Protein AF-A0A7Y3I1D1-F1 (afdb_monomer)

Sequence (50 aa):
MKIGGRIIDLAHPPYIIAELGVNHDGAPARASRLVDAAAAAGCDAIKLQL

Structure (mmCIF, N/CA/C/O backbone):
data_AF-A0A7Y3I1D1-F1
#
_entry.id   AF-A0A7Y3I1D1-F1
#
loop_
_atom_site.group_PDB
_atom_site.id
_atom_site.type_symbol
_atom_site.label_atom_id
_atom_site.label_alt_id
_atom_site.label_comp_id
_atom_site.label_asym_id
_atom_site.label_entity_id
_atom_site.label_seq_id
_atom_site.pdbx_PDB_ins_code
_atom_site.Cartn_x
_atom_site.Cartn_y
_atom_site.Cartn_z
_atom_site.occupancy
_atom_site.B_iso_or_equiv
_atom_site.auth_seq_id
_atom_site.auth_comp_id
_atom_site.auth_asym_id
_atom_site.auth_atom_id
_atom_site.pdbx_PDB_model_num
ATOM 1 N N . MET A 1 1 ? 16.577 -3.257 -3.871 1.00 95.06 1 MET A N 1
ATOM 2 C CA . MET A 1 1 ? 15.949 -3.311 -2.523 1.00 95.06 1 MET A CA 1
ATOM 3 C C . MET A 1 1 ? 14.877 -4.398 -2.525 1.00 95.06 1 MET A C 1
ATOM 5 O O . MET A 1 1 ? 14.467 -4.810 -3.603 1.00 95.06 1 MET A O 1
ATOM 9 N N . LYS A 1 2 ? 14.429 -4.886 -1.363 1.00 97.06 2 LYS A N 1
ATOM 10 C CA . LYS A 1 2 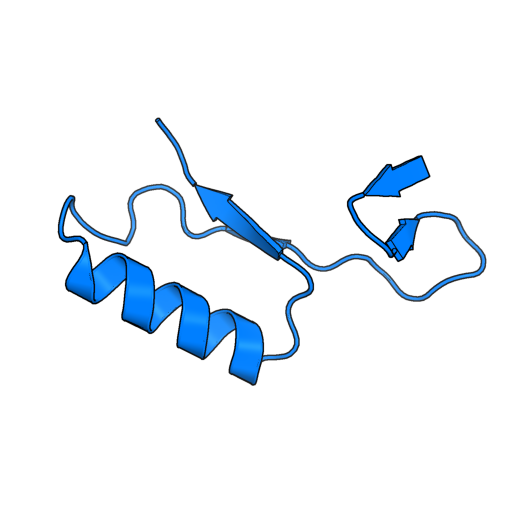? 13.298 -5.820 -1.260 1.00 97.06 2 LYS A CA 1
ATOM 11 C C . LYS A 1 2 ? 12.343 -5.363 -0.157 1.00 97.06 2 LYS A C 1
ATOM 13 O O . LYS A 1 2 ? 12.802 -5.071 0.943 1.00 97.06 2 LYS A O 1
ATOM 18 N N . ILE A 1 3 ? 11.045 -5.310 -0.455 1.00 97.19 3 ILE A N 1
ATOM 19 C CA . ILE A 1 3 ? 9.969 -5.067 0.519 1.00 97.19 3 ILE A CA 1
ATOM 20 C C . ILE A 1 3 ? 9.016 -6.261 0.449 1.00 97.19 3 ILE A C 1
ATOM 22 O O . ILE A 1 3 ? 8.506 -6.592 -0.622 1.00 97.19 3 ILE A O 1
ATOM 26 N N . GLY A 1 4 ? 8.810 -6.949 1.576 1.00 93.38 4 GLY A N 1
ATOM 27 C CA . GLY A 1 4 ? 8.043 -8.196 1.607 1.00 93.38 4 GLY A CA 1
ATOM 28 C C . GLY A 1 4 ? 8.589 -9.2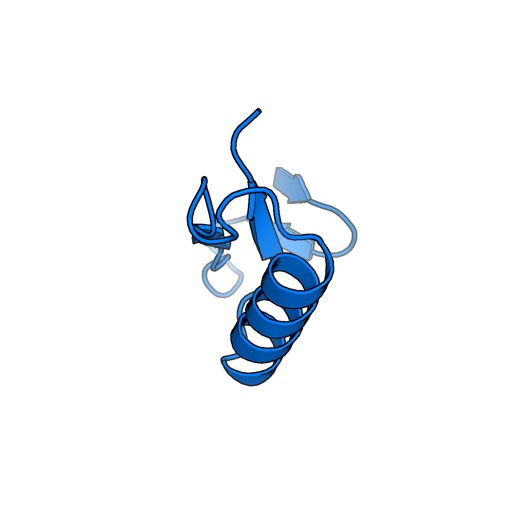19 0.602 1.00 93.38 4 GLY A C 1
ATOM 29 O O . GLY A 1 4 ? 9.776 -9.545 0.615 1.00 93.38 4 GLY A O 1
ATOM 30 N N . GLY A 1 5 ? 7.727 -9.712 -0.290 1.00 93.75 5 GLY A N 1
ATOM 31 C CA . GLY A 1 5 ? 8.097 -10.631 -1.372 1.00 93.75 5 GLY A CA 1
ATOM 32 C C . GLY A 1 5 ? 8.617 -9.968 -2.655 1.00 93.75 5 GLY A C 1
ATOM 33 O O . GLY A 1 5 ? 9.069 -10.687 -3.542 1.00 93.75 5 GLY A O 1
ATOM 34 N N . ARG A 1 6 ? 8.578 -8.633 -2.778 1.00 96.19 6 ARG A N 1
ATOM 35 C CA . ARG A 1 6 ? 8.784 -7.924 -4.051 1.00 96.19 6 ARG A CA 1
ATOM 36 C C . ARG A 1 6 ? 10.159 -7.257 -4.132 1.00 96.19 6 ARG A C 1
ATOM 38 O O . ARG A 1 6 ? 10.584 -6.560 -3.206 1.00 96.19 6 ARG A O 1
ATOM 45 N N . ILE A 1 7 ? 10.858 -7.489 -5.243 1.00 97.81 7 ILE A N 1
ATOM 46 C CA . ILE A 1 7 ? 12.134 -6.839 -5.573 1.00 97.81 7 ILE A CA 1
ATOM 47 C C . ILE A 1 7 ? 11.844 -5.463 -6.181 1.00 97.81 7 ILE A C 1
ATOM 49 O O . ILE A 1 7 ? 10.910 -5.312 -6.962 1.00 97.81 7 ILE A O 1
ATOM 53 N N . ILE A 1 8 ? 12.639 -4.466 -5.791 1.00 98.00 8 ILE A N 1
ATOM 54 C CA . ILE A 1 8 ? 12.565 -3.087 -6.280 1.00 98.00 8 ILE A CA 1
ATOM 55 C C . ILE A 1 8 ? 13.944 -2.717 -6.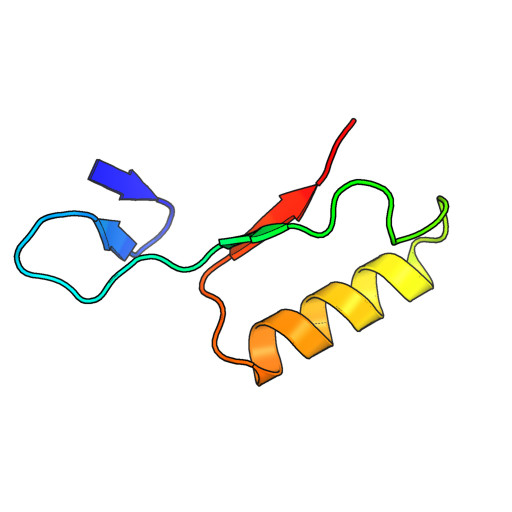827 1.00 98.00 8 ILE A C 1
ATOM 57 O O . ILE A 1 8 ? 14.900 -2.536 -6.058 1.00 98.00 8 ILE A O 1
ATOM 61 N N . ASP A 1 9 ? 14.034 -2.645 -8.149 1.00 98.00 9 ASP A N 1
ATOM 62 C CA . ASP A 1 9 ? 15.207 -2.259 -8.931 1.00 98.00 9 ASP A CA 1
ATOM 63 C C . ASP A 1 9 ? 14.762 -1.724 -10.309 1.00 98.00 9 ASP A C 1
ATOM 65 O O . ASP A 1 9 ? 13.572 -1.536 -10.553 1.00 98.00 9 ASP A O 1
ATOM 69 N N . LEU A 1 10 ? 15.717 -1.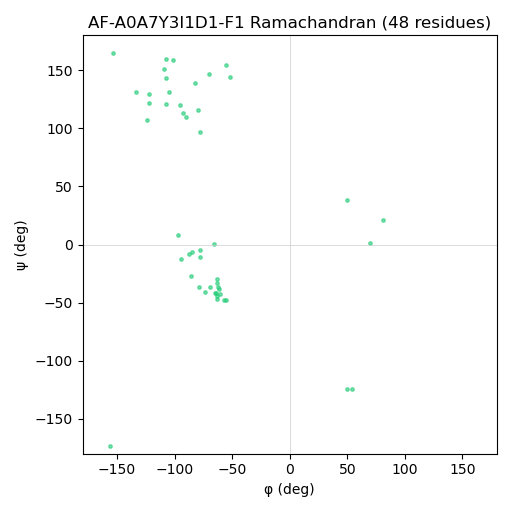455 -11.202 1.00 98.19 10 LEU A N 1
ATOM 70 C CA . LEU A 1 10 ? 15.447 -0.913 -12.539 1.00 98.19 10 LEU A CA 1
ATOM 71 C C . LEU A 1 10 ? 14.931 -1.954 -13.551 1.00 98.19 10 LEU A C 1
ATOM 73 O O . LEU A 1 10 ? 14.523 -1.571 -14.644 1.00 98.19 10 LEU A O 1
ATOM 77 N N . ALA A 1 11 ? 14.977 -3.249 -13.228 1.00 98.25 11 ALA A N 1
ATOM 78 C CA . ALA A 1 11 ? 14.551 -4.334 -14.112 1.00 98.25 11 ALA A CA 1
ATOM 79 C C . ALA A 1 11 ? 13.095 -4.776 -13.872 1.00 98.25 11 ALA A C 1
ATOM 81 O O . ALA A 1 11 ? 12.540 -5.515 -14.685 1.00 98.25 11 ALA A O 1
ATOM 82 N N . HIS A 1 12 ? 12.469 -4.338 -12.778 1.00 97.12 12 HIS A N 1
ATOM 83 C CA . HIS A 1 12 ? 11.089 -4.670 -12.423 1.00 97.12 12 HIS A CA 1
ATOM 84 C C . HIS A 1 12 ? 10.145 -3.470 -12.621 1.00 97.12 12 HIS A C 1
ATOM 86 O O . HIS A 1 12 ? 10.599 -2.323 -12.640 1.00 97.12 12 HIS A O 1
ATOM 92 N N . PRO A 1 13 ? 8.821 -3.699 -12.752 1.00 96.94 13 PRO A N 1
ATOM 93 C CA . PRO A 1 13 ? 7.847 -2.613 -12.7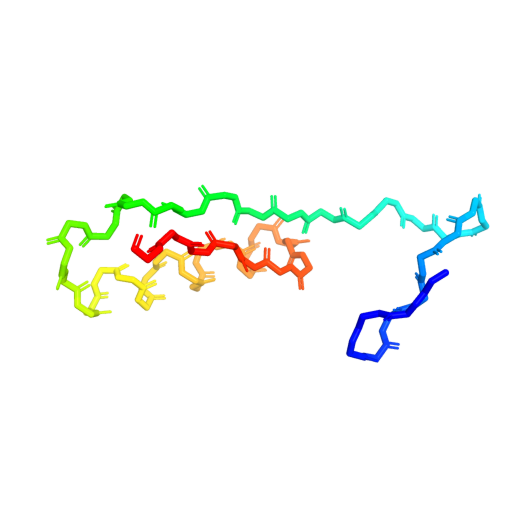87 1.00 96.94 13 PRO A CA 1
ATOM 94 C C . PRO A 1 13 ? 7.945 -1.704 -11.553 1.00 96.94 13 PRO A C 1
ATOM 96 O O . PRO A 1 13 ? 8.341 -2.176 -10.481 1.00 96.94 13 PRO A O 1
ATOM 99 N N . PRO A 1 14 ? 7.528 -0.428 -11.664 1.00 97.06 14 PRO A N 1
ATOM 100 C CA . PRO A 1 14 ? 7.494 0.479 -10.525 1.00 97.06 14 PRO A CA 1
ATOM 101 C C . PRO A 1 14 ? 6.746 -0.113 -9.327 1.00 97.06 14 PRO A C 1
ATOM 103 O O . PRO A 1 14 ? 5.734 -0.802 -9.477 1.00 97.06 14 PRO A O 1
ATOM 106 N N . TYR A 1 15 ? 7.241 0.198 -8.130 1.00 97.88 15 TYR A N 1
ATOM 107 C CA . TYR A 1 15 ? 6.580 -0.148 -6.879 1.00 97.88 15 TYR A CA 1
ATOM 108 C C . TYR A 1 15 ? 5.642 0.987 -6.465 1.00 97.88 15 TYR A C 1
ATOM 110 O O . TYR A 1 15 ? 6.099 2.072 -6.103 1.00 97.88 15 TYR A O 1
ATOM 118 N N . ILE A 1 16 ? 4.335 0.751 -6.540 1.00 98.06 16 ILE A N 1
ATOM 119 C CA . ILE A 1 16 ? 3.297 1.755 -6.317 1.00 98.06 16 ILE A CA 1
ATOM 120 C C . ILE A 1 16 ? 2.817 1.685 -4.868 1.00 98.06 16 ILE A C 1
ATOM 122 O O . ILE A 1 16 ? 2.275 0.674 -4.419 1.00 98.06 16 ILE A O 1
ATOM 126 N N . ILE A 1 17 ? 2.974 2.795 -4.146 1.00 98.00 17 ILE A N 1
ATOM 127 C CA . ILE A 1 17 ? 2.485 2.958 -2.775 1.00 98.00 17 ILE A CA 1
ATOM 128 C C . ILE A 1 17 ? 1.287 3.906 -2.792 1.00 98.00 17 ILE A C 1
ATOM 130 O O . ILE A 1 17 ? 1.420 5.062 -3.190 1.00 98.00 17 ILE A O 1
ATOM 134 N N . ALA A 1 18 ? 0.134 3.438 -2.316 1.00 97.94 18 ALA A N 1
ATOM 135 C CA . ALA A 1 18 ? -1.015 4.292 -2.048 1.00 97.94 18 ALA A CA 1
ATOM 136 C C . ALA A 1 18 ? -0.835 5.016 -0.705 1.00 97.94 18 ALA A C 1
ATOM 138 O O . ALA A 1 18 ? -0.798 4.396 0.363 1.00 97.94 18 ALA A O 1
ATOM 139 N N . GLU A 1 19 ? -0.735 6.343 -0.751 1.00 96.69 19 GLU A N 1
ATOM 140 C CA . GLU A 1 19 ? -0.638 7.178 0.447 1.00 96.69 19 GLU A CA 1
ATOM 141 C C . GLU A 1 19 ? -2.022 7.346 1.088 1.00 96.69 19 GLU A C 1
ATOM 143 O O . GLU A 1 19 ? -2.817 8.194 0.681 1.00 96.69 19 GLU A O 1
ATOM 148 N N . LEU A 1 20 ? -2.323 6.528 2.102 1.00 94.88 20 LEU A N 1
ATOM 149 C CA . LEU A 1 20 ? -3.548 6.668 2.894 1.00 94.88 20 LEU A CA 1
ATOM 150 C C . LEU A 1 20 ? -3.407 7.786 3.929 1.00 94.88 20 LEU A C 1
ATOM 152 O O . LEU A 1 20 ? -4.380 8.486 4.202 1.00 94.88 20 LEU A O 1
ATOM 156 N N . GLY A 1 21 ? -2.216 7.941 4.516 1.00 93.12 21 GLY A N 1
ATOM 157 C CA . GLY A 1 21 ? -1.949 8.942 5.548 1.00 93.12 21 GLY A CA 1
ATOM 158 C C . GLY A 1 21 ? -3.001 8.915 6.662 1.00 93.12 21 GLY A C 1
ATOM 159 O O . GLY A 1 21 ? -3.268 7.863 7.247 1.00 93.12 21 GLY A O 1
ATOM 160 N N . VAL A 1 22 ? -3.631 10.065 6.905 1.00 92.94 22 VAL A N 1
ATOM 161 C CA . VAL A 1 22 ? -4.714 10.241 7.889 1.00 92.94 22 VAL A CA 1
ATOM 162 C C . VAL A 1 22 ? -6.121 10.181 7.282 1.00 92.94 22 VAL A C 1
ATOM 164 O O . VAL A 1 22 ? -7.097 10.374 7.996 1.00 92.94 22 VAL A O 1
ATOM 167 N N . ASN A 1 23 ? -6.273 9.828 5.998 1.00 92.25 23 ASN A N 1
ATOM 168 C CA . ASN A 1 23 ? -7.565 9.837 5.285 1.00 92.25 23 ASN A CA 1
ATOM 169 C C . ASN A 1 23 ? -8.593 8.822 5.818 1.00 92.25 23 ASN A C 1
ATOM 171 O O . ASN A 1 23 ? -9.696 8.713 5.277 1.00 92.25 23 ASN A O 1
ATOM 175 N N . HIS A 1 24 ? -8.243 8.050 6.847 1.00 91.50 24 HIS A N 1
AT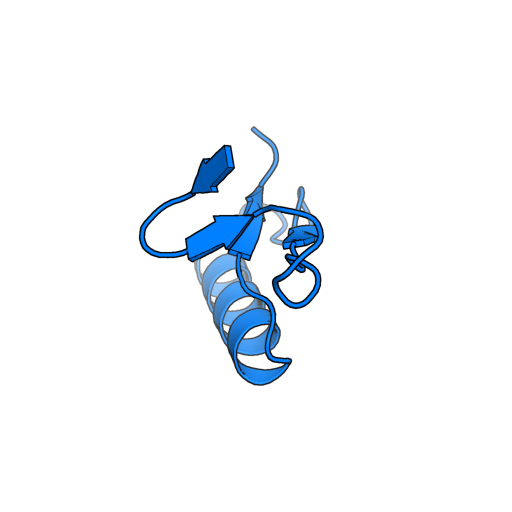OM 176 C CA . HIS A 1 24 ? -9.146 7.165 7.569 1.00 91.50 24 HIS A CA 1
ATOM 177 C C . HIS A 1 24 ? -9.874 7.864 8.733 1.00 91.50 24 HIS A C 1
ATOM 179 O O . HIS A 1 24 ? -10.783 7.258 9.295 1.00 91.50 24 HIS A O 1
ATOM 185 N N . ASP A 1 25 ? -9.517 9.110 9.073 1.00 91.75 25 ASP A N 1
ATOM 186 C CA . ASP A 1 25 ? -10.118 9.930 10.141 1.00 91.75 25 ASP A CA 1
ATOM 187 C C . ASP A 1 25 ? -10.230 9.187 11.488 1.00 91.75 25 ASP A C 1
ATOM 189 O O . ASP A 1 25 ? -11.240 9.262 12.184 1.00 91.75 25 ASP A O 1
ATOM 193 N N . GLY A 1 26 ? -9.217 8.380 11.824 1.00 90.75 26 GLY A N 1
ATOM 194 C CA . GLY A 1 26 ? -9.196 7.556 13.038 1.00 90.75 26 GLY A CA 1
ATOM 195 C C . GLY A 1 26 ? -10.185 6.380 13.051 1.00 90.75 26 GLY A C 1
ATOM 196 O O . GLY A 1 26 ? -10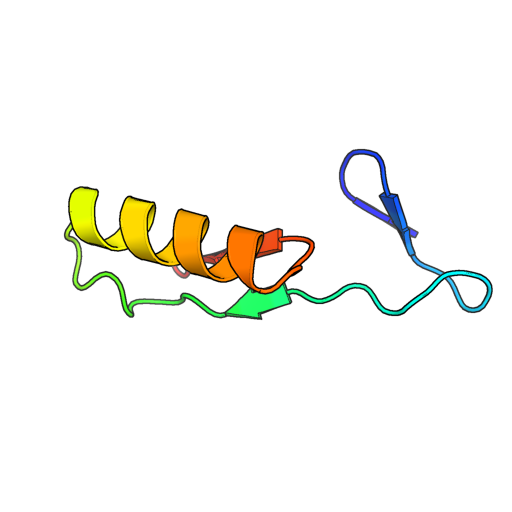.224 5.637 14.027 1.00 90.75 26 GLY A O 1
ATOM 197 N N . ALA A 1 27 ? -10.966 6.165 11.987 1.00 95.44 27 ALA A N 1
ATOM 198 C CA . ALA A 1 27 ? -11.968 5.105 11.911 1.00 95.44 27 ALA A CA 1
ATOM 199 C C . ALA A 1 27 ? -11.392 3.813 11.283 1.00 95.44 27 ALA A C 1
ATOM 201 O O . ALA A 1 27 ? -11.154 3.778 10.068 1.00 95.44 27 ALA A O 1
ATOM 202 N N . PRO A 1 28 ? -11.252 2.699 12.036 1.00 94.31 28 PRO A N 1
ATOM 203 C CA . PRO A 1 28 ? -10.646 1.465 11.519 1.00 94.31 28 PRO A CA 1
ATOM 204 C C . PRO A 1 28 ? -11.401 0.858 10.330 1.00 94.31 28 PRO A C 1
ATOM 206 O O . PRO A 1 28 ? -10.797 0.414 9.357 1.00 94.31 28 PRO A O 1
ATOM 209 N N . ALA A 1 29 ? -12.736 0.907 10.353 1.00 97.00 29 ALA A N 1
ATOM 210 C CA . ALA A 1 29 ? -13.559 0.416 9.248 1.00 97.00 29 ALA A CA 1
ATOM 211 C C . ALA A 1 29 ? -13.330 1.209 7.948 1.00 97.00 29 ALA A C 1
ATOM 213 O O . ALA A 1 29 ? -13.400 0.661 6.849 1.00 97.00 29 ALA A O 1
ATOM 214 N N . ARG A 1 30 ? -13.036 2.512 8.053 1.00 96.19 30 ARG A N 1
ATOM 215 C CA . ARG A 1 30 ? -12.684 3.333 6.892 1.00 96.19 30 ARG A CA 1
ATOM 216 C C . ARG A 1 30 ? -11.279 3.009 6.397 1.00 96.19 30 ARG A C 1
ATOM 218 O O . ARG A 1 30 ? -11.116 2.886 5.189 1.00 96.19 30 ARG A O 1
ATOM 225 N N . ALA A 1 31 ? -10.318 2.804 7.300 1.00 95.88 31 ALA A N 1
ATOM 226 C CA . ALA A 1 31 ? -8.983 2.338 6.933 1.00 95.88 31 ALA A CA 1
ATOM 227 C C . ALA A 1 31 ? -9.054 1.028 6.129 1.00 95.88 31 ALA A C 1
ATOM 229 O O . ALA A 1 31 ? -8.486 0.965 5.045 1.00 95.88 31 ALA A O 1
ATOM 230 N N . SER A 1 32 ? -9.835 0.041 6.587 1.00 97.00 32 SER A N 1
ATOM 231 C CA . SER A 1 32 ? -10.022 -1.230 5.866 1.00 97.00 32 SER A CA 1
ATOM 232 C C . SER A 1 32 ? -10.546 -1.019 4.442 1.00 97.00 32 SER A C 1
ATOM 234 O O . SER A 1 32 ? -9.955 -1.520 3.494 1.00 97.00 32 SER A O 1
ATOM 236 N N . ARG A 1 33 ? -11.591 -0.196 4.263 1.00 97.75 33 ARG A N 1
ATOM 237 C CA . ARG A 1 33 ? -12.145 0.092 2.926 1.00 97.75 33 ARG A CA 1
ATOM 238 C C . ARG A 1 33 ? -11.144 0.777 1.995 1.00 97.75 33 ARG A C 1
ATOM 240 O O . ARG A 1 33 ? -11.153 0.524 0.796 1.00 97.75 33 ARG A O 1
ATOM 247 N N . LEU A 1 34 ? -10.299 1.657 2.531 1.00 97.38 34 LEU A N 1
ATOM 248 C CA . LEU A 1 34 ? -9.246 2.312 1.752 1.00 97.38 34 LEU A CA 1
ATOM 249 C C . LEU A 1 34 ? -8.152 1.321 1.333 1.00 97.38 34 LEU A C 1
ATOM 251 O O . LEU A 1 34 ? -7.645 1.421 0.219 1.00 97.38 34 LEU A O 1
ATOM 255 N N . VAL A 1 35 ? -7.818 0.355 2.194 1.00 97.69 35 VAL A N 1
ATOM 256 C CA . VAL A 1 35 ? -6.894 -0.739 1.858 1.00 97.69 35 VAL A CA 1
ATOM 257 C C . VAL A 1 35 ? -7.468 -1.600 0.734 1.00 97.69 35 VAL A C 1
ATOM 259 O O . VAL A 1 35 ? -6.772 -1.838 -0.252 1.00 97.69 35 VAL A O 1
ATOM 262 N N . ASP A 1 36 ? -8.740 -1.991 0.830 1.00 98.31 36 ASP A N 1
ATOM 263 C CA . ASP A 1 36 ? -9.409 -2.789 -0.205 1.00 98.31 36 ASP A CA 1
ATOM 264 C C . ASP A 1 36 ? -9.438 -2.054 -1.555 1.00 98.31 36 ASP A C 1
ATOM 266 O O . ASP A 1 36 ? -9.150 -2.639 -2.600 1.00 98.31 36 ASP A O 1
ATOM 270 N N . ALA A 1 37 ? -9.724 -0.747 -1.540 1.00 98.19 37 ALA A N 1
ATOM 271 C CA . ALA A 1 37 ? -9.726 0.081 -2.743 1.00 98.19 37 ALA A CA 1
ATOM 272 C C . ALA A 1 37 ? -8.329 0.201 -3.376 1.00 98.19 37 ALA A C 1
ATOM 274 O O . ALA A 1 37 ? -8.200 0.109 -4.597 1.00 98.1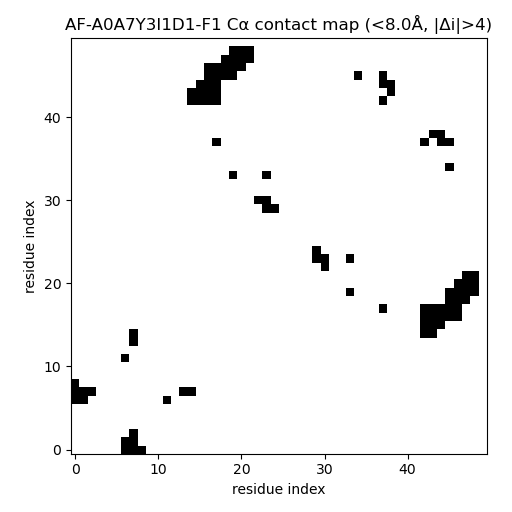9 37 ALA A O 1
ATOM 275 N N . ALA A 1 38 ? -7.279 0.370 -2.566 1.00 98.25 38 ALA A N 1
ATOM 276 C CA . ALA A 1 38 ? -5.902 0.415 -3.054 1.00 98.25 38 ALA A CA 1
ATOM 277 C C . ALA A 1 38 ? -5.473 -0.923 -3.678 1.00 98.25 38 ALA A C 1
ATOM 279 O O . ALA A 1 38 ? -4.857 -0.938 -4.744 1.00 98.25 38 ALA A O 1
ATOM 280 N N . ALA A 1 39 ? -5.848 -2.046 -3.058 1.00 97.88 39 ALA A N 1
ATOM 281 C CA . ALA A 1 39 ? -5.591 -3.374 -3.608 1.00 97.88 39 ALA A CA 1
ATOM 282 C C . ALA A 1 39 ? -6.328 -3.586 -4.942 1.00 97.88 39 ALA A C 1
ATOM 284 O O . ALA A 1 39 ? -5.723 -4.040 -5.912 1.00 97.88 39 ALA A O 1
ATOM 285 N N . ALA A 1 40 ? -7.604 -3.193 -5.030 1.00 98.44 40 ALA A N 1
ATOM 286 C CA . ALA A 1 40 ? -8.389 -3.273 -6.265 1.00 98.44 40 ALA A CA 1
ATOM 287 C C . ALA A 1 40 ? -7.831 -2.385 -7.394 1.00 98.44 40 ALA A C 1
ATOM 289 O O . ALA A 1 40 ? -7.963 -2.727 -8.567 1.00 98.44 40 ALA A O 1
ATOM 290 N N . ALA A 1 41 ? -7.177 -1.271 -7.051 1.00 98.19 41 ALA A N 1
ATOM 291 C CA . ALA A 1 41 ? -6.486 -0.396 -7.997 1.00 98.19 41 ALA A CA 1
ATOM 292 C C . ALA A 1 41 ? -5.113 -0.933 -8.454 1.00 98.19 41 ALA A C 1
ATOM 294 O O . ALA A 1 41 ? -4.477 -0.328 -9.316 1.00 98.19 41 ALA A O 1
ATOM 295 N N . GLY A 1 42 ? -4.645 -2.053 -7.890 1.00 97.12 42 GLY A N 1
ATOM 296 C CA . GLY A 1 42 ? -3.358 -2.658 -8.230 1.00 97.12 42 GLY A CA 1
ATOM 297 C C . GLY A 1 42 ? -2.158 -2.005 -7.542 1.00 97.12 42 GLY A C 1
ATOM 298 O O . GLY A 1 42 ? -1.038 -2.132 -8.033 1.00 97.12 42 GLY A O 1
ATOM 299 N N . CYS A 1 43 ? -2.363 -1.292 -6.430 1.00 98.12 43 CYS A N 1
ATOM 300 C CA . CYS A 1 43 ? -1.252 -0.795 -5.623 1.00 98.12 43 CYS A CA 1
ATOM 301 C C . CYS A 1 43 ? -0.540 -1.945 -4.902 1.00 98.12 43 CYS A C 1
ATOM 303 O O . CYS A 1 43 ? -1.163 -2.906 -4.453 1.00 98.12 43 CYS A O 1
ATOM 305 N N . ASP A 1 44 ? 0.773 -1.811 -4.731 1.00 97.62 44 ASP A N 1
ATOM 306 C CA . ASP A 1 44 ? 1.610 -2.844 -4.116 1.00 97.62 44 ASP A CA 1
ATOM 307 C C . ASP A 1 44 ? 1.637 -2.756 -2.591 1.00 97.62 44 ASP A C 1
ATOM 309 O O . ASP A 1 44 ? 1.879 -3.742 -1.894 1.00 97.62 44 ASP A O 1
ATOM 313 N N . ALA A 1 45 ? 1.428 -1.552 -2.064 1.00 97.25 45 ALA A N 1
ATOM 314 C CA . ALA A 1 45 ? 1.331 -1.294 -0.640 1.00 97.25 45 ALA A CA 1
ATOM 315 C C . ALA A 1 45 ? 0.483 -0.054 -0.362 1.00 97.25 45 ALA A C 1
ATOM 317 O O . ALA A 1 45 ? 0.269 0.794 -1.230 1.00 97.25 45 ALA A O 1
ATOM 318 N N . ILE A 1 46 ? 0.076 0.073 0.896 1.00 97.06 46 ILE A N 1
ATOM 319 C CA . ILE A 1 46 ? -0.454 1.304 1.478 1.00 97.06 46 ILE A CA 1
ATOM 320 C C . ILE A 1 46 ? 0.560 1.874 2.470 1.00 97.06 46 ILE A C 1
ATOM 322 O O . ILE A 1 46 ? 1.305 1.118 3.100 1.00 97.06 46 ILE A O 1
ATOM 326 N N . LYS A 1 47 ? 0.568 3.196 2.651 1.00 96.81 47 LYS A N 1
ATOM 327 C CA . LYS A 1 47 ? 1.333 3.858 3.716 1.00 96.81 47 LYS A CA 1
ATOM 328 C C . LYS A 1 47 ? 0.413 4.682 4.618 1.00 96.81 47 LYS A C 1
ATOM 330 O O . LYS A 1 47 ? -0.386 5.491 4.145 1.00 96.81 47 LYS A O 1
ATOM 335 N N . LEU A 1 48 ? 0.540 4.464 5.926 1.00 93.69 48 LEU A N 1
ATOM 336 C CA . LEU A 1 48 ? -0.164 5.197 6.982 1.00 93.69 48 LEU A CA 1
ATOM 337 C C . LEU A 1 48 ? 0.762 6.241 7.618 1.00 93.69 48 LEU A C 1
ATOM 339 O O . LEU A 1 48 ? 1.987 6.135 7.523 1.00 93.69 48 LEU A O 1
ATOM 343 N N . GLN A 1 49 ? 0.167 7.244 8.258 1.00 91.12 49 GLN A N 1
ATOM 344 C CA . GLN A 1 49 ? 0.866 8.157 9.165 1.00 91.12 49 GLN A CA 1
ATOM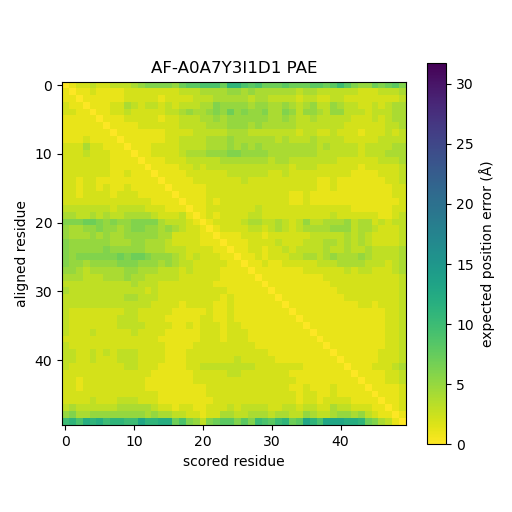 345 C C . GLN A 1 49 ? 0.454 7.846 10.607 1.00 91.12 49 GLN A C 1
ATOM 347 O O . GLN A 1 49 ? -0.695 7.464 10.839 1.00 91.12 49 GLN A O 1
ATOM 352 N N . LEU A 1 50 ? 1.415 7.961 11.526 1.00 76.69 50 LEU A N 1
ATOM 353 C CA . LEU A 1 50 ? 1.232 7.800 12.971 1.00 76.69 50 LEU A CA 1
ATOM 354 C C . LEU A 1 50 ? 0.991 9.159 13.624 1.00 76.69 50 LEU A C 1
ATOM 356 O O . LEU A 1 50 ? 1.668 10.121 13.193 1.00 76.69 50 LEU A O 1
#

Mean predicted aligned error: 2.5 Å

Solvent-accessible surface area (backbone atoms only — not comparable to full-atom values): 3209 Å² total; per-residue (Å²): 95,72,59,93,95,44,69,52,58,94,89,46,77,87,86,43,68,41,80,49,43,68,80,34,76,90,36,66,73,47,42,51,54,52,51,53,50,38,50,76,71,66,40,76,43,75,40,76,63,134

Foldseek 3Di:
DDDDPDDDDPVDDDQAEAECECVQVPPVVSVVVVQVVCVVVVHPYYDYHD

pLDDT: mean 95.86, std 3.49, range [76.69, 98.44]

Radius of gyration: 12.42 Å; Cα contacts (8 Å, |Δi|>4): 49; chains: 1; bounding box: 30×21×27 Å

Secondary structure (DSSP, 8-state):
-EETTEE-STTS----EEEEETTTTT-HHHHHHHHHHHHHTT-SEEEE--